Protein AF-A0A6A8QAC7-F1 (afdb_monomer_lite)

Structure (mmCIF, N/CA/C/O backbone):
data_AF-A0A6A8QAC7-F1
#
_entry.id   AF-A0A6A8QAC7-F1
#
loop_
_atom_site.group_PDB
_atom_site.id
_atom_site.type_symbol
_atom_site.label_atom_id
_atom_site.label_alt_id
_atom_site.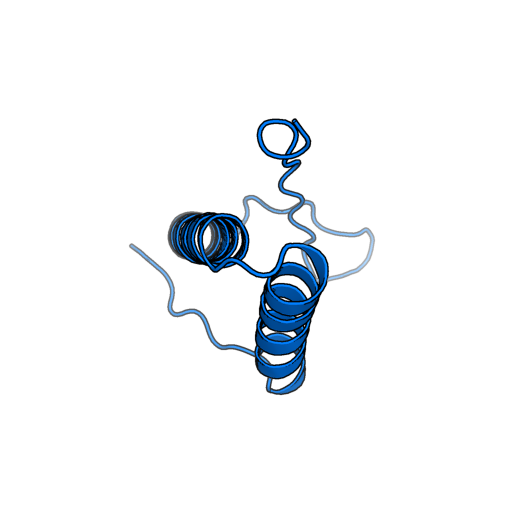label_comp_id
_atom_site.label_asym_id
_atom_site.label_entity_id
_atom_site.label_seq_id
_atom_site.pdbx_PDB_ins_code
_atom_site.Cartn_x
_atom_site.Cartn_y
_atom_site.Cartn_z
_atom_site.occupancy
_atom_site.B_iso_or_equiv
_atom_site.auth_seq_id
_atom_site.auth_comp_id
_atom_site.auth_asym_id
_atom_site.auth_atom_id
_atom_site.pdbx_PDB_model_num
ATOM 1 N N . MET A 1 1 ? -0.981 9.060 -19.540 1.00 79.00 1 MET A N 1
ATOM 2 C CA . MET A 1 1 ? -2.012 7.998 -19.452 1.00 79.00 1 MET A CA 1
ATOM 3 C C . MET A 1 1 ? -1.677 7.102 -18.264 1.00 79.00 1 MET A C 1
ATOM 5 O O . MET A 1 1 ? -0.508 6.773 -18.103 1.00 79.00 1 MET A O 1
ATOM 9 N N . ALA A 1 2 ? -2.648 6.778 -17.410 1.00 89.25 2 ALA A N 1
ATOM 10 C CA . ALA A 1 2 ? -2.429 5.982 -16.198 1.00 89.25 2 ALA A CA 1
ATOM 11 C C . ALA A 1 2 ? -2.203 4.492 -16.537 1.00 89.25 2 ALA A C 1
ATOM 13 O O . ALA A 1 2 ? -2.887 3.948 -17.404 1.00 89.25 2 ALA A O 1
ATOM 14 N N . LYS A 1 3 ? -1.236 3.835 -15.885 1.00 92.56 3 LYS A N 1
ATOM 15 C CA . LYS A 1 3 ? -0.924 2.406 -16.064 1.00 92.56 3 LYS A CA 1
ATOM 16 C C . LYS A 1 3 ? -1.755 1.534 -15.120 1.00 92.56 3 LYS A C 1
ATOM 18 O O . LYS A 1 3 ? -2.015 1.915 -13.980 1.00 92.56 3 LYS A O 1
ATOM 23 N N . ARG A 1 4 ? -2.139 0.335 -15.568 1.00 94.44 4 ARG A N 1
ATOM 24 C CA . ARG A 1 4 ? -2.816 -0.648 -14.711 1.00 94.44 4 ARG A CA 1
ATOM 25 C C . ARG A 1 4 ? -1.854 -1.145 -13.631 1.00 94.44 4 ARG A C 1
ATOM 27 O O . ARG A 1 4 ? -0.737 -1.541 -13.945 1.00 94.44 4 ARG A O 1
ATOM 34 N N . ILE A 1 5 ? -2.316 -1.157 -12.385 1.00 94.31 5 ILE A N 1
ATOM 35 C CA . ILE A 1 5 ? -1.586 -1.732 -11.253 1.00 94.31 5 ILE A CA 1
ATOM 36 C C . ILE A 1 5 ? -2.057 -3.173 -11.063 1.00 94.31 5 ILE A C 1
ATOM 38 O O . ILE A 1 5 ? -3.261 -3.435 -11.016 1.00 94.31 5 ILE A O 1
ATOM 42 N N . ILE A 1 6 ? -1.105 -4.097 -10.971 1.00 95.88 6 ILE A N 1
ATOM 43 C CA . ILE A 1 6 ? -1.339 -5.512 -10.681 1.00 95.88 6 ILE A CA 1
ATOM 44 C C . ILE A 1 6 ? -0.634 -5.810 -9.362 1.00 95.88 6 ILE A C 1
ATOM 46 O O . ILE A 1 6 ? 0.534 -5.468 -9.195 1.00 95.88 6 ILE A O 1
ATOM 50 N N . TRP A 1 7 ? -1.359 -6.409 -8.422 1.00 96.00 7 TRP A N 1
ATOM 51 C CA . TRP A 1 7 ? -0.841 -6.733 -7.097 1.00 96.00 7 TRP A CA 1
ATOM 52 C C . TRP A 1 7 ? -0.369 -8.176 -7.041 1.00 96.00 7 TRP A C 1
ATOM 54 O O . TRP A 1 7 ? -1.077 -9.075 -7.493 1.00 96.00 7 TRP A O 1
ATOM 64 N N . ALA A 1 8 ? 0.791 -8.396 -6.426 1.00 97.44 8 ALA A N 1
ATOM 65 C CA . ALA A 1 8 ? 1.157 -9.726 -5.968 1.00 97.44 8 ALA A CA 1
ATOM 66 C C . ALA A 1 8 ? 0.191 -10.163 -4.847 1.00 97.44 8 ALA A C 1
ATOM 68 O O . ALA A 1 8 ? -0.183 -9.323 -4.020 1.00 97.44 8 ALA A O 1
ATOM 69 N N . PRO A 1 9 ? -0.190 -11.451 -4.764 1.00 97.44 9 PRO A N 1
ATOM 70 C CA . PRO A 1 9 ? -1.046 -11.955 -3.688 1.00 97.44 9 PRO A CA 1
ATOM 71 C C . PRO A 1 9 ? -0.509 -11.627 -2.288 1.00 97.44 9 PRO A C 1
ATOM 73 O O . PRO A 1 9 ? -1.274 -11.227 -1.412 1.00 97.44 9 PRO A O 1
ATOM 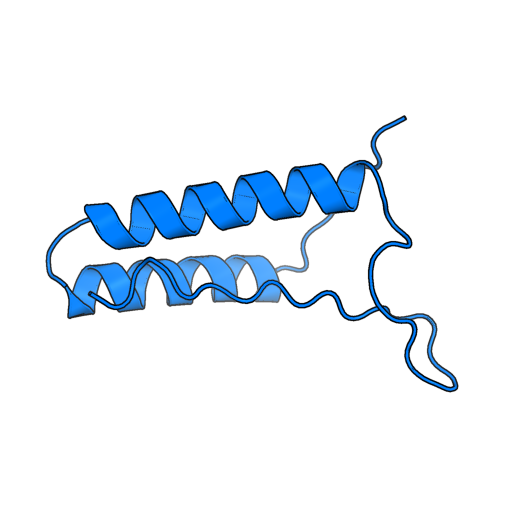76 N N . GLN A 1 10 ? 0.812 -11.713 -2.103 1.00 97.81 10 GLN A N 1
ATOM 77 C CA . GLN A 1 10 ? 1.489 -11.364 -0.853 1.00 97.81 10 GLN A CA 1
ATOM 78 C C . GLN A 1 10 ? 1.276 -9.890 -0.500 1.00 97.81 10 GLN A C 1
ATOM 80 O O . GLN A 1 10 ? 0.868 -9.583 0.609 1.00 97.81 10 GLN A O 1
ATOM 85 N N . ALA A 1 11 ? 1.416 -8.981 -1.467 1.00 96.56 11 ALA A N 1
ATOM 86 C CA . ALA A 1 11 ? 1.231 -7.552 -1.228 1.00 96.56 11 ALA A CA 1
ATOM 87 C C . ALA A 1 11 ? -0.220 -7.191 -0.843 1.00 96.56 11 ALA A C 1
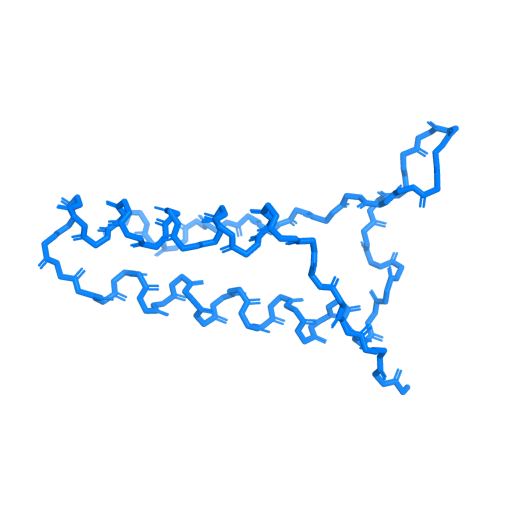ATOM 89 O O . ALA A 1 11 ? -0.448 -6.238 -0.095 1.00 96.56 11 ALA A O 1
ATOM 90 N N . VAL A 1 12 ? -1.211 -7.953 -1.326 1.00 96.69 12 VAL A N 1
ATOM 91 C CA . VAL A 1 12 ? -2.607 -7.817 -0.870 1.00 96.69 12 VAL A CA 1
ATOM 92 C C . VAL A 1 12 ? -2.740 -8.261 0.587 1.00 96.69 12 VAL A C 1
ATOM 94 O O . VAL A 1 12 ? -3.346 -7.542 1.383 1.00 96.69 12 VAL A O 1
ATOM 97 N N . ALA A 1 13 ? -2.157 -9.408 0.942 1.00 98.06 13 ALA A N 1
ATOM 98 C CA . ALA A 1 13 ? -2.164 -9.916 2.311 1.00 98.06 13 ALA A CA 1
ATOM 99 C C . ALA A 1 13 ? -1.453 -8.956 3.280 1.00 98.06 13 ALA A C 1
ATOM 101 O O . ALA A 1 13 ? -2.019 -8.619 4.319 1.00 98.06 13 ALA A O 1
ATOM 102 N N . ASP A 1 14 ? -0.283 -8.437 2.904 1.00 97.69 14 ASP A N 1
ATOM 103 C CA . ASP A 1 14 ? 0.496 -7.483 3.699 1.00 97.69 14 ASP A CA 1
ATOM 104 C C . ASP A 1 14 ? -0.309 -6.213 3.986 1.00 97.69 14 ASP A C 1
ATOM 106 O O . ASP A 1 14 ? -0.391 -5.759 5.129 1.00 97.69 14 ASP A O 1
ATOM 110 N N . ARG A 1 15 ? -0.980 -5.658 2.966 1.00 95.69 15 ARG A N 1
ATOM 111 C CA . ARG A 1 15 ? -1.853 -4.488 3.144 1.00 95.69 15 ARG A CA 1
ATOM 112 C C . ARG A 1 15 ? -2.958 -4.768 4.162 1.00 95.69 15 ARG A C 1
ATOM 114 O O . ARG A 1 15 ? -3.210 -3.923 5.018 1.00 95.69 15 ARG A O 1
ATOM 121 N N . ILE A 1 16 ? -3.611 -5.929 4.085 1.00 96.69 16 ILE A N 1
ATOM 122 C CA . ILE A 1 16 ? -4.675 -6.311 5.027 1.00 96.69 16 ILE A CA 1
ATOM 123 C C . ILE A 1 16 ? -4.112 -6.425 6.447 1.00 96.69 16 ILE A C 1
ATOM 125 O O . ILE A 1 16 ? -4.688 -5.855 7.373 1.00 96.69 16 ILE A O 1
ATOM 129 N N . GLN A 1 17 ? -2.972 -7.098 6.615 1.00 97.62 17 GLN A N 1
ATOM 130 C CA . GLN A 1 17 ? -2.333 -7.282 7.921 1.00 97.62 17 GLN A CA 1
ATOM 131 C C . GLN A 1 17 ? -1.917 -5.953 8.561 1.00 97.62 17 GLN A C 1
ATOM 133 O O . GLN A 1 17 ? -2.144 -5.751 9.753 1.00 97.62 17 GLN A O 1
ATOM 138 N N . ILE A 1 18 ? -1.369 -5.017 7.779 1.00 95.06 18 ILE A N 1
ATOM 139 C CA . ILE A 1 18 ? -0.991 -3.682 8.266 1.00 95.06 18 ILE A CA 1
ATOM 140 C C . ILE A 1 18 ? -2.220 -2.922 8.787 1.00 95.06 18 ILE A C 1
ATOM 142 O O . ILE A 1 18 ? -2.174 -2.337 9.870 1.00 95.06 18 ILE A O 1
ATOM 146 N N . LEU A 1 19 ? -3.323 -2.923 8.033 1.00 94.62 19 LEU A N 1
ATOM 147 C CA . LEU A 1 19 ? -4.551 -2.224 8.426 1.00 94.62 19 LEU A CA 1
ATOM 148 C C . LEU A 1 19 ? -5.198 -2.851 9.667 1.00 94.62 19 LEU A C 1
ATOM 150 O O . LEU A 1 19 ? -5.631 -2.127 10.567 1.00 94.62 19 LEU A O 1
ATOM 154 N N . ASP A 1 20 ? -5.231 -4.182 9.728 1.00 96.00 20 ASP A N 1
ATOM 155 C CA . ASP A 1 20 ? -5.775 -4.938 10.857 1.00 96.00 20 ASP A CA 1
ATOM 156 C C . ASP A 1 20 ? -4.948 -4.743 12.136 1.00 96.00 20 ASP A C 1
ATOM 158 O O . ASP A 1 20 ? -5.511 -4.506 13.204 1.00 96.00 20 ASP A O 1
ATOM 162 N N . TYR A 1 21 ? -3.615 -4.734 12.032 1.00 95.25 21 TYR A N 1
ATOM 163 C CA . TYR A 1 21 ? -2.727 -4.445 13.161 1.00 95.25 21 TYR A CA 1
ATOM 164 C C . TYR A 1 21 ? -3.061 -3.101 13.814 1.00 95.25 21 TYR A C 1
ATOM 166 O O . TYR A 1 21 ? -3.232 -3.017 15.032 1.00 95.25 21 TYR A O 1
ATOM 174 N N . TRP A 1 22 ? -3.198 -2.042 13.013 1.00 92.06 22 TRP A N 1
ATOM 175 C CA . TRP A 1 22 ? -3.498 -0.715 13.548 1.00 92.06 22 TRP A CA 1
ATOM 176 C C . TRP A 1 22 ? -4.917 -0.592 14.090 1.00 92.06 22 TRP A C 1
ATOM 178 O O . TRP A 1 22 ? -5.118 0.089 15.098 1.00 92.06 22 TRP A O 1
ATOM 188 N N . TYR A 1 23 ? -5.880 -1.276 13.471 1.00 92.62 23 TYR A N 1
ATOM 189 C CA . TYR A 1 23 ? -7.236 -1.369 14.002 1.00 92.62 23 TYR A CA 1
ATOM 190 C C . TYR A 1 23 ? -7.245 -2.032 15.385 1.00 92.62 23 TYR A C 1
ATOM 192 O O . TYR A 1 23 ? -7.771 -1.458 16.338 1.00 92.62 23 TYR A O 1
ATOM 200 N N . LYS A 1 24 ? -6.586 -3.188 15.525 1.00 94.06 24 LYS A N 1
ATOM 201 C CA . LYS A 1 24 ? -6.472 -3.914 16.798 1.00 94.06 24 LYS A CA 1
ATOM 202 C C . LYS A 1 24 ? -5.726 -3.113 17.861 1.00 94.06 24 LYS A C 1
ATOM 204 O O . LYS A 1 24 ? -6.137 -3.103 19.014 1.00 94.06 24 LYS A O 1
ATOM 209 N N . ARG A 1 25 ? -4.650 -2.416 17.480 1.00 91.94 25 ARG A N 1
ATOM 210 C CA . ARG A 1 25 ? -3.825 -1.636 18.413 1.00 91.94 25 ARG A CA 1
ATOM 211 C C . ARG A 1 25 ? -4.539 -0.401 18.957 1.00 91.94 25 ARG A C 1
ATOM 213 O O . ARG A 1 25 ? -4.363 -0.078 20.126 1.00 91.94 25 ARG A O 1
ATOM 220 N N . ARG A 1 26 ? -5.283 0.325 18.115 1.00 89.31 26 ARG A N 1
ATOM 221 C CA . ARG A 1 26 ? -5.946 1.580 18.514 1.00 89.31 26 ARG A CA 1
ATOM 222 C C . ARG A 1 26 ? -7.382 1.364 18.999 1.00 89.31 26 ARG A C 1
ATOM 224 O O . ARG A 1 26 ? -7.927 2.239 19.658 1.00 89.31 26 ARG A O 1
ATOM 231 N N . GLY A 1 27 ? -8.004 0.238 18.648 1.00 85.00 27 GLY A N 1
ATOM 232 C CA . GLY A 1 27 ? -9.400 -0.081 18.964 1.00 85.00 27 GLY A CA 1
ATOM 233 C C . GLY A 1 27 ? -10.429 0.642 18.085 1.00 85.00 27 GLY A C 1
ATOM 234 O O . GLY A 1 27 ? -11.600 0.269 18.083 1.00 85.00 27 GLY A O 1
ATOM 235 N N . THR A 1 28 ? -10.013 1.639 17.296 1.00 89.00 28 THR A N 1
ATOM 236 C CA . THR A 1 28 ? -10.874 2.371 16.356 1.00 89.00 28 THR A CA 1
ATOM 237 C C . THR A 1 28 ? -10.362 2.273 14.921 1.00 89.00 28 THR A C 1
ATOM 239 O O . THR A 1 28 ? -9.187 1.995 14.664 1.00 89.00 28 THR A O 1
ATOM 242 N N . LYS A 1 29 ? -11.262 2.494 13.955 1.00 89.50 29 LYS A N 1
ATOM 243 C CA . LYS A 1 29 ? -10.950 2.417 12.517 1.00 89.50 29 LYS A CA 1
ATOM 244 C C . LYS A 1 29 ? -10.375 3.712 11.947 1.00 89.50 29 LYS A C 1
ATOM 246 O O . LYS A 1 29 ? -9.899 3.702 10.821 1.00 89.50 29 LYS A O 1
ATOM 251 N N . ASP A 1 30 ? -10.381 4.817 12.691 1.00 90.31 30 ASP A N 1
ATOM 252 C CA . ASP A 1 30 ? -9.988 6.132 12.162 1.00 90.31 30 ASP A CA 1
ATOM 253 C C . ASP A 1 30 ? -8.577 6.128 11.574 1.00 90.31 30 ASP A C 1
ATOM 255 O O . ASP A 1 30 ? -8.328 6.702 10.515 1.00 90.31 30 ASP A O 1
ATOM 259 N N . TYR A 1 31 ? -7.646 5.455 12.253 1.00 88.88 31 TYR A N 1
ATOM 260 C CA . TYR A 1 31 ? -6.265 5.367 11.792 1.00 88.88 31 TYR A CA 1
ATOM 261 C C . TYR A 1 31 ? -6.118 4.443 10.584 1.00 88.88 31 TYR A C 1
ATOM 263 O O . TYR A 1 31 ? -5.490 4.825 9.599 1.00 88.88 31 TYR A O 1
ATOM 271 N N . SER A 1 32 ? -6.693 3.238 10.643 1.00 91.00 32 SER A N 1
ATOM 272 C CA . SER A 1 32 ? -6.587 2.277 9.545 1.00 91.00 32 SER A CA 1
ATOM 273 C C . SER A 1 32 ? -7.284 2.791 8.283 1.00 91.00 32 SER A C 1
ATOM 275 O O . SER A 1 32 ? -6.724 2.661 7.201 1.00 91.00 32 SER A O 1
ATOM 277 N N . SER A 1 33 ? -8.423 3.479 8.397 1.00 92.19 33 SER A N 1
ATOM 278 C CA . SER A 1 33 ? -9.091 4.128 7.260 1.00 92.19 33 SER A CA 1
ATOM 279 C C . SER A 1 33 ? -8.219 5.203 6.606 1.00 92.19 33 SER A C 1
ATOM 281 O O . SER A 1 33 ? -8.030 5.180 5.392 1.00 92.19 33 SER A O 1
ATOM 283 N N . LYS A 1 34 ? -7.614 6.098 7.400 1.00 91.69 34 LYS A N 1
ATOM 284 C CA . LYS A 1 34 ? -6.685 7.120 6.883 1.00 91.69 34 LYS A CA 1
ATOM 285 C C . LYS A 1 34 ? -5.472 6.485 6.202 1.00 91.69 34 LYS A C 1
ATOM 287 O O . LYS A 1 34 ? -5.056 6.923 5.134 1.00 91.69 34 LYS A O 1
ATOM 292 N N . LEU A 1 35 ? -4.922 5.420 6.784 1.00 92.25 35 LEU A N 1
ATOM 293 C CA . LEU A 1 35 ? -3.809 4.685 6.187 1.00 92.25 35 LEU A CA 1
ATOM 294 C C . LEU A 1 35 ? -4.209 4.026 4.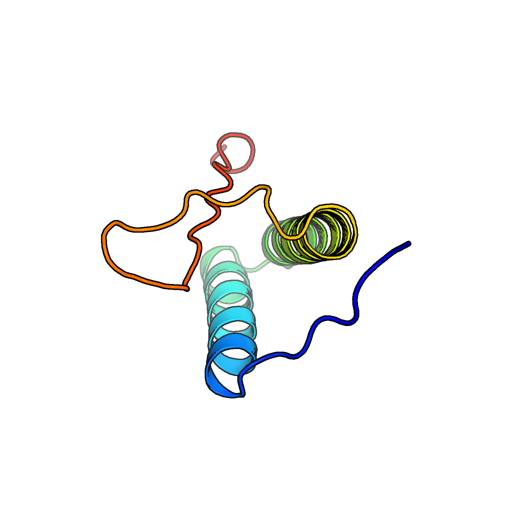854 1.00 92.25 35 LEU A C 1
ATOM 296 O O . LEU A 1 35 ? -3.440 4.054 3.893 1.00 92.25 35 LEU A O 1
ATOM 300 N N . ASP A 1 36 ? -5.423 3.480 4.766 1.00 94.69 36 ASP A N 1
ATOM 301 C CA . ASP A 1 36 ? -5.964 2.896 3.537 1.00 94.69 36 ASP A CA 1
ATOM 302 C C . ASP A 1 36 ? -6.133 3.932 2.413 1.00 94.69 36 ASP A C 1
ATOM 304 O O . ASP A 1 36 ? -5.805 3.656 1.254 1.00 94.69 36 ASP A O 1
ATOM 308 N N . GLU A 1 37 ? -6.590 5.139 2.749 1.00 94.56 37 GLU A N 1
ATOM 309 C CA . GLU A 1 37 ? -6.653 6.273 1.819 1.00 94.56 37 GLU A CA 1
ATOM 310 C C . GLU A 1 37 ? -5.263 6.652 1.302 1.00 94.56 37 GLU A C 1
ATOM 312 O O . GLU A 1 37 ? -5.066 6.774 0.091 1.00 94.56 37 GLU A O 1
ATOM 317 N N . MET A 1 38 ? -4.260 6.715 2.180 1.00 93.31 38 MET A N 1
ATOM 318 C CA . MET A 1 38 ? -2.878 6.979 1.767 1.00 93.31 38 MET A CA 1
ATOM 319 C C . MET A 1 38 ? -2.328 5.905 0.826 1.00 93.31 38 MET A C 1
ATOM 321 O O . MET A 1 38 ? -1.607 6.229 -0.125 1.00 93.31 38 MET A O 1
ATOM 325 N N . PHE A 1 39 ? -2.665 4.629 1.044 1.00 94.38 39 PHE A N 1
ATOM 326 C CA . PHE A 1 39 ? -2.341 3.580 0.078 1.00 94.38 39 PHE A CA 1
ATOM 327 C C . PHE A 1 39 ? -2.991 3.882 -1.274 1.00 94.38 39 PHE A C 1
ATOM 329 O O . PHE A 1 39 ? -2.284 3.922 -2.280 1.00 94.38 39 PHE A O 1
ATOM 336 N N . LYS A 1 40 ? -4.298 4.170 -1.317 1.00 95.00 40 LYS A N 1
ATOM 337 C CA . LYS A 1 40 ? -5.026 4.474 -2.567 1.00 95.00 40 LYS A CA 1
ATOM 338 C C . LYS A 1 40 ? -4.415 5.648 -3.330 1.00 95.00 40 LYS A C 1
ATOM 340 O O . LYS A 1 40 ? -4.173 5.527 -4.530 1.00 95.00 40 LYS A O 1
ATOM 345 N N . GLU A 1 41 ? -4.105 6.743 -2.648 1.00 95.19 41 GLU A N 1
ATOM 346 C CA . GLU A 1 41 ? -3.433 7.903 -3.246 1.00 95.19 41 GLU A CA 1
ATOM 347 C C . GLU A 1 41 ? -2.066 7.536 -3.830 1.00 95.19 41 GLU A C 1
ATOM 349 O O . GLU A 1 41 ? -1.730 7.915 -4.953 1.00 95.19 41 GLU A O 1
ATOM 354 N N . THR A 1 42 ? -1.278 6.758 -3.084 1.00 94.69 42 THR A N 1
ATOM 355 C CA . THR A 1 42 ? 0.052 6.319 -3.528 1.00 94.69 42 THR A CA 1
ATOM 356 C C . THR A 1 42 ? -0.053 5.463 -4.787 1.00 94.69 42 THR A C 1
ATOM 358 O O . THR A 1 42 ? 0.712 5.638 -5.729 1.00 94.69 42 THR A O 1
ATOM 361 N N . ILE A 1 43 ? -1.046 4.578 -4.850 1.00 94.88 43 ILE A N 1
ATOM 362 C C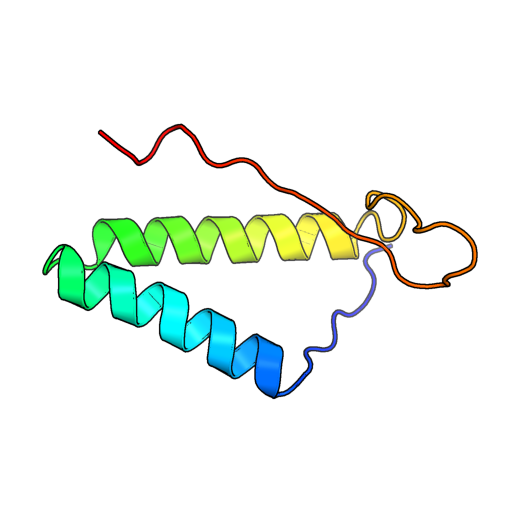A . ILE A 1 43 ? -1.295 3.707 -6.004 1.00 94.88 43 ILE A CA 1
ATOM 363 C C . ILE A 1 43 ? -1.683 4.525 -7.235 1.00 94.88 43 ILE A C 1
ATOM 365 O O . ILE A 1 43 ? -1.191 4.263 -8.334 1.00 94.88 43 ILE A O 1
ATOM 369 N N . GLN A 1 44 ? -2.529 5.543 -7.061 1.00 95.31 44 GLN A N 1
ATOM 370 C CA . GLN A 1 44 ? -2.883 6.464 -8.141 1.00 95.31 44 GLN A CA 1
ATOM 371 C C . GLN A 1 44 ? -1.662 7.239 -8.648 1.00 95.31 44 GLN A C 1
ATOM 373 O O . GLN A 1 44 ? -1.500 7.401 -9.860 1.00 95.31 44 GLN A O 1
ATOM 378 N N . LEU A 1 45 ? -0.780 7.676 -7.745 1.00 95.19 45 LEU A N 1
ATOM 379 C CA . LEU A 1 45 ? 0.466 8.346 -8.107 1.00 95.19 45 LEU A CA 1
ATOM 380 C C . LEU A 1 45 ? 1.385 7.419 -8.914 1.00 95.19 45 LEU A C 1
ATOM 382 O O . LEU A 1 45 ? 1.824 7.798 -9.997 1.00 95.19 45 LEU A O 1
ATOM 386 N N . LEU A 1 46 ? 1.616 6.191 -8.441 1.00 95.00 46 LEU A N 1
ATOM 387 C CA . LEU A 1 46 ? 2.452 5.193 -9.123 1.00 95.00 46 LEU A CA 1
ATOM 388 C C . LEU A 1 46 ? 1.892 4.810 -10.498 1.00 95.00 46 LEU A C 1
ATOM 390 O O . LEU A 1 46 ? 2.642 4.643 -11.457 1.00 95.00 46 LEU A O 1
ATOM 394 N N . SER A 1 47 ? 0.566 4.729 -10.617 1.00 95.88 47 SER A N 1
ATOM 395 C CA . SER A 1 47 ? -0.116 4.490 -11.889 1.00 95.88 47 SER A CA 1
ATOM 396 C C . SER A 1 47 ? 0.128 5.619 -12.900 1.00 95.88 47 SER A C 1
ATOM 398 O O . SER A 1 47 ? 0.311 5.357 -14.091 1.00 95.88 47 SER A O 1
ATOM 400 N N . ARG A 1 48 ? 0.156 6.878 -12.446 1.00 96.56 48 ARG A N 1
ATOM 401 C CA . ARG A 1 48 ? 0.410 8.051 -13.301 1.00 96.56 48 ARG A CA 1
ATOM 402 C C . ARG A 1 48 ? 1.893 8.251 -13.607 1.00 96.56 48 ARG A C 1
ATOM 404 O O . ARG A 1 48 ? 2.217 8.661 -14.719 1.00 96.56 48 ARG A O 1
ATOM 411 N N . PHE A 1 49 ? 2.774 7.925 -12.662 1.00 95.38 49 PHE A N 1
ATOM 412 C CA . PHE A 1 49 ? 4.219 8.139 -12.754 1.00 95.38 49 PHE A CA 1
ATOM 413 C C . PHE A 1 49 ? 5.008 6.860 -12.414 1.00 95.38 49 PHE A C 1
ATOM 415 O O . PHE A 1 49 ? 5.631 6.783 -11.356 1.00 95.38 49 PHE A O 1
ATOM 422 N N . PRO A 1 50 ? 5.059 5.857 -13.311 1.00 92.94 50 PRO A N 1
ATOM 423 C CA . PRO A 1 50 ? 5.685 4.561 -13.014 1.00 92.94 50 PRO A CA 1
ATOM 424 C C . PRO A 1 50 ? 7.186 4.623 -12.684 1.00 92.94 50 PRO A C 1
ATOM 426 O O . PRO A 1 50 ? 7.729 3.704 -12.081 1.00 92.94 50 PRO A O 1
ATOM 429 N N . GLN A 1 51 ? 7.869 5.699 -13.088 1.00 93.62 51 GLN A N 1
ATOM 430 C CA . GLN A 1 51 ? 9.316 5.870 -12.921 1.00 93.62 51 GLN A CA 1
ATOM 431 C C . GLN A 1 51 ? 9.695 6.686 -11.671 1.00 93.62 51 GLN A C 1
ATOM 433 O O . GLN A 1 51 ? 10.874 6.961 -11.470 1.00 93.62 51 GLN A O 1
ATOM 438 N N . ILE A 1 52 ? 8.724 7.078 -10.834 1.00 94.00 52 ILE A N 1
ATOM 439 C CA . ILE A 1 52 ? 8.953 7.938 -9.656 1.00 94.00 52 ILE A CA 1
ATOM 440 C C . ILE A 1 52 ? 9.770 7.253 -8.545 1.00 94.00 52 ILE A C 1
ATOM 442 O O . ILE A 1 52 ? 10.386 7.922 -7.722 1.00 94.00 52 ILE A O 1
ATOM 446 N N . GLY A 1 53 ? 9.786 5.918 -8.510 1.00 93.06 53 GLY A N 1
ATOM 447 C CA . GLY A 1 53 ? 10.623 5.157 -7.582 1.00 93.06 53 GLY A CA 1
ATOM 448 C C . GLY A 1 53 ? 12.101 5.169 -7.982 1.00 93.06 53 GLY A C 1
ATOM 449 O O . GLY A 1 53 ? 12.440 5.204 -9.169 1.00 93.06 53 GLY A O 1
ATOM 450 N N . ARG A 1 54 ? 12.991 5.063 -6.993 1.00 94.38 54 ARG A N 1
ATOM 451 C CA . ARG A 1 54 ? 14.435 4.916 -7.212 1.00 94.38 54 ARG A CA 1
ATOM 452 C C . ARG A 1 54 ? 14.718 3.540 -7.818 1.00 94.38 54 ARG A C 1
ATOM 454 O O . ARG A 1 54 ? 14.326 2.531 -7.235 1.00 94.38 54 ARG A O 1
ATOM 461 N N . LYS A 1 55 ? 15.399 3.504 -8.968 1.00 95.62 55 LYS A N 1
ATOM 462 C CA . LYS A 1 55 ? 15.925 2.259 -9.549 1.00 95.62 55 LYS A CA 1
ATOM 463 C C . LYS A 1 55 ? 17.072 1.758 -8.670 1.00 95.62 55 LYS A C 1
ATOM 465 O O . LYS A 1 55 ? 17.897 2.561 -8.232 1.00 95.62 55 LYS A O 1
ATOM 470 N N . LEU A 1 56 ? 17.069 0.468 -8.363 1.00 92.38 56 LEU A N 1
ATOM 471 C CA . LEU A 1 56 ? 18.166 -0.170 -7.642 1.00 92.38 56 LEU A CA 1
ATOM 472 C C . LEU A 1 56 ? 19.306 -0.488 -8.618 1.00 92.38 56 LEU A C 1
ATOM 474 O O . LEU A 1 56 ? 19.058 -0.809 -9.781 1.00 92.38 56 LEU A O 1
ATOM 478 N N . ASP A 1 57 ? 20.548 -0.403 -8.145 1.00 92.56 57 ASP A N 1
ATOM 479 C CA . ASP A 1 57 ? 21.710 -0.700 -8.981 1.00 92.56 57 ASP A CA 1
ATOM 480 C C . ASP A 1 57 ? 21.658 -2.163 -9.444 1.00 92.56 57 ASP A C 1
ATOM 482 O O . ASP A 1 57 ? 21.397 -3.073 -8.651 1.00 92.56 57 ASP A O 1
ATOM 486 N N . ASN A 1 58 ? 21.885 -2.380 -10.742 1.00 91.12 58 ASN A N 1
ATOM 487 C CA . ASN A 1 58 ? 21.849 -3.691 -11.401 1.00 91.12 58 ASN A CA 1
ATOM 488 C C . ASN A 1 58 ? 20.510 -4.447 -11.279 1.00 91.12 58 ASN A C 1
ATOM 490 O O . ASN A 1 58 ? 20.487 -5.677 -11.325 1.00 91.12 58 ASN A O 1
ATOM 494 N N . ARG A 1 59 ? 19.394 -3.729 -11.113 1.00 92.19 59 ARG A N 1
ATOM 495 C CA . ARG A 1 59 ? 18.049 -4.300 -10.951 1.00 92.19 59 ARG A CA 1
ATOM 496 C C . ARG A 1 59 ? 17.018 -3.538 -11.771 1.00 92.19 59 ARG A C 1
ATOM 498 O O . ARG A 1 59 ? 17.145 -2.331 -11.957 1.00 92.19 59 ARG A O 1
ATOM 505 N N . GLU A 1 60 ? 15.984 -4.226 -12.246 1.00 91.44 60 GLU A N 1
ATOM 506 C CA . GLU A 1 60 ? 14.868 -3.588 -12.967 1.00 91.44 60 GLU A CA 1
ATOM 507 C C . GLU A 1 60 ? 13.801 -3.045 -12.010 1.00 91.44 60 GLU A C 1
ATOM 509 O O . GLU A 1 60 ? 13.007 -2.168 -12.362 1.00 91.44 60 GLU A O 1
ATOM 514 N N . GLU A 1 61 ? 13.815 -3.523 -10.769 1.00 92.81 61 GLU A N 1
ATOM 515 C CA . GLU A 1 61 ? 12.911 -3.106 -9.717 1.00 92.81 61 GLU A CA 1
ATOM 516 C C . GLU A 1 61 ? 13.169 -1.664 -9.267 1.00 92.81 61 GLU A C 1
ATOM 518 O O . GLU A 1 61 ? 14.293 -1.146 -9.242 1.00 92.81 61 GLU A O 1
ATOM 523 N N . ARG A 1 62 ? 12.083 -1.016 -8.844 1.00 94.06 62 ARG A N 1
ATOM 524 C CA . ARG A 1 62 ? 12.103 0.330 -8.278 1.00 94.06 62 ARG A CA 1
ATOM 525 C C . ARG A 1 62 ? 11.513 0.323 -6.886 1.00 94.06 62 ARG A C 1
ATOM 527 O O . ARG A 1 62 ? 10.491 -0.311 -6.641 1.00 94.06 62 ARG A O 1
ATOM 534 N N . VAL A 1 63 ? 12.126 1.098 -6.002 1.00 94.50 63 VAL A N 1
ATOM 535 C CA . VAL A 1 63 ? 11.642 1.304 -4.639 1.00 94.50 63 VAL A CA 1
ATOM 536 C C . VAL A 1 63 ? 11.071 2.710 -4.527 1.00 94.50 63 VAL A C 1
ATOM 538 O O . VAL A 1 63 ? 11.740 3.697 -4.835 1.00 94.50 63 VAL A O 1
ATOM 541 N N . PHE A 1 64 ? 9.822 2.805 -4.081 1.00 94.69 64 PHE A N 1
ATOM 542 C CA . PHE A 1 64 ? 9.171 4.068 -3.757 1.00 94.69 64 PHE A CA 1
ATOM 543 C C . PHE A 1 64 ? 8.884 4.108 -2.258 1.00 94.69 64 PHE A C 1
ATOM 545 O O . PHE A 1 64 ? 8.230 3.213 -1.727 1.00 94.69 64 PHE A O 1
ATOM 552 N N . LEU A 1 65 ? 9.373 5.146 -1.581 1.00 92.00 65 LEU A N 1
ATOM 553 C CA . LEU A 1 65 ? 9.169 5.348 -0.151 1.00 92.00 65 LEU A CA 1
ATOM 554 C C . LEU A 1 65 ? 8.281 6.571 0.060 1.00 92.00 65 LEU A C 1
ATOM 556 O O . LEU A 1 65 ? 8.590 7.660 -0.420 1.00 92.00 65 LEU A O 1
ATOM 560 N N . ARG A 1 66 ? 7.194 6.396 0.815 1.00 88.62 66 ARG A N 1
ATOM 561 C CA . ARG A 1 66 ? 6.352 7.494 1.298 1.00 88.62 66 ARG A CA 1
ATOM 562 C C . ARG A 1 66 ? 6.502 7.577 2.810 1.00 88.62 66 ARG A C 1
ATOM 564 O O . ARG A 1 66 ? 6.054 6.687 3.524 1.00 88.62 66 ARG A O 1
ATOM 571 N N . ILE A 1 67 ? 7.140 8.642 3.288 1.00 85.69 67 ILE A N 1
ATOM 572 C CA . ILE A 1 67 ? 7.263 8.909 4.723 1.00 85.69 67 ILE A CA 1
ATOM 573 C C . ILE A 1 67 ? 5.933 9.471 5.228 1.00 85.69 67 ILE A C 1
ATOM 575 O O . ILE A 1 67 ? 5.359 10.382 4.631 1.00 85.69 67 ILE A O 1
ATOM 579 N N . VAL A 1 68 ? 5.449 8.923 6.338 1.00 80.31 68 VAL A N 1
ATOM 580 C CA . VAL A 1 68 ? 4.171 9.290 6.948 1.00 80.31 68 VAL A CA 1
ATOM 581 C C . VAL A 1 68 ? 4.438 9.755 8.375 1.00 80.31 68 VAL A C 1
ATOM 583 O O . VAL A 1 68 ? 4.615 8.937 9.263 1.00 80.31 68 VAL A O 1
ATOM 586 N N . THR A 1 69 ? 4.510 11.066 8.609 1.00 69.56 69 THR A N 1
ATOM 587 C CA . THR A 1 69 ? 4.869 11.638 9.927 1.00 69.56 69 THR A CA 1
ATOM 588 C C . THR A 1 69 ? 3.685 12.212 10.702 1.00 69.56 69 THR A C 1
ATOM 590 O O . THR A 1 69 ? 3.743 12.306 11.922 1.00 69.56 69 THR A O 1
ATOM 593 N N . ARG A 1 70 ? 2.584 12.572 10.030 1.00 61.41 70 ARG A N 1
ATOM 594 C CA . ARG A 1 70 ? 1.480 13.340 10.640 1.00 61.41 70 ARG A CA 1
ATOM 595 C C . ARG A 1 70 ? 0.460 12.545 11.464 1.00 61.41 70 ARG A 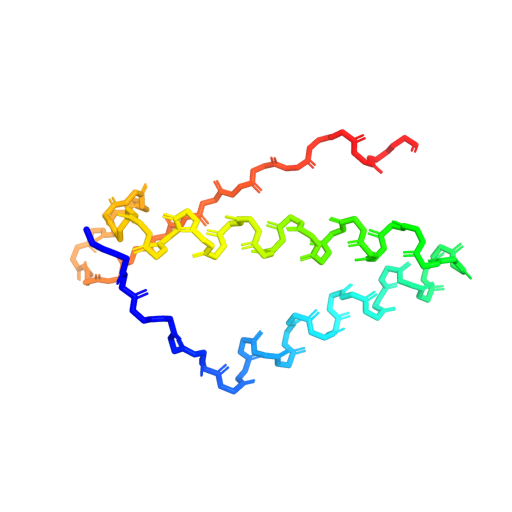C 1
ATOM 597 O O . ARG A 1 70 ? -0.441 13.161 12.018 1.00 61.41 70 ARG A O 1
ATOM 604 N N . PHE A 1 71 ? 0.568 11.221 11.563 1.00 60.00 71 PHE A N 1
ATOM 605 C CA . PHE A 1 71 ? -0.460 10.401 12.229 1.00 60.00 71 PHE A CA 1
ATOM 606 C C . PHE A 1 71 ? -0.017 9.775 13.559 1.00 60.00 71 PHE A C 1
ATOM 608 O O . PHE A 1 71 ? -0.793 9.039 14.160 1.00 60.00 71 PHE A O 1
ATOM 615 N N . PHE A 1 72 ? 1.206 10.054 14.019 1.00 54.47 72 PHE A N 1
ATOM 616 C CA . PHE A 1 72 ? 1.766 9.494 15.258 1.00 54.47 72 PHE A CA 1
ATOM 617 C C . PHE A 1 72 ? 1.467 10.322 16.522 1.00 54.47 72 PHE A C 1
ATOM 619 O O . PHE A 1 72 ? 2.124 10.115 17.538 1.00 54.47 72 PHE A O 1
ATOM 626 N N . ILE A 1 73 ? 0.492 11.235 16.465 1.00 45.34 73 ILE A N 1
ATOM 627 C CA . ILE A 1 73 ? 0.042 12.058 17.600 1.00 45.34 73 ILE A CA 1
ATOM 628 C C . ILE A 1 73 ? -1.352 11.593 18.036 1.00 45.34 73 ILE A C 1
ATOM 630 O O . ILE A 1 73 ? -2.192 11.296 17.146 1.00 45.34 73 ILE A O 1
#

pLDDT: mean 90.83, std 9.75, range [45.34, 98.06]

Foldseek 3Di:
DFADDDDDPVRVVVLVVVLVVVCVVVVDNPVSVVVVVVVVVVNRVCRVPVPQFCDDPPDPDGDDDDDDDPPPD

Secondary structure (DSSP, 8-state):
-PPPP---HHHHHHHHHHHHHHHHHHSSSHHHHHHHHHHHHHHHHHHH-TT-SEEPTT-S-EE------TT--

Sequence (73 aa):
MAKRIIWAPQAVADRIQILDYWYKRRGTKDYSSKLDEMFKETIQLLSRFPQIGRKLDNREERVFLRIVTRFFI

Radius of gyration: 14.26 Å; chains: 1; bounding box: 33×25×38 Å